Protein AF-X1EJQ0-F1 (afdb_monomer_lite)

Secondary structure (DSSP, 8-state):
-GGG-HHHHHHHHS-GGGHHHHHHHHHTT-HHHHHH-HHHHHHH--S-HHHHHHHHHHHTTSB-TT-----S-GGG--GGG-PPPBPP-

Sequence (89 aa):
MVKNKPNLFINLFCPKNKKDDVLRMYQKGEEKRIYEEERVLRETITHSTVFTFKKHLIHLGILSSDNTLHSGKLDDYYPSQDLWKLIKL

Structure (mmCIF, N/CA/C/O backbone):
data_AF-X1EJQ0-F1
#
_entry.id   AF-X1EJQ0-F1
#
loop_
_atom_site.group_PDB
_atom_site.id
_atom_site.type_symbol
_atom_site.label_atom_id
_atom_site.label_alt_id
_atom_site.label_comp_id
_atom_site.label_asym_id
_atom_site.label_entity_id
_atom_site.label_seq_id
_atom_site.pdbx_PDB_ins_code
_atom_site.Cartn_x
_atom_site.Cartn_y
_atom_site.Cartn_z
_atom_site.occupancy
_atom_site.B_iso_or_equiv
_atom_site.auth_seq_id
_atom_site.auth_comp_id
_atom_site.auth_asym_id
_atom_site.auth_atom_id
_atom_site.pdbx_PDB_model_num
ATOM 1 N N . MET A 1 1 ? 4.012 -5.634 14.748 1.00 47.00 1 MET A N 1
ATOM 2 C CA . MET A 1 1 ? 4.904 -4.450 14.779 1.00 47.00 1 MET A CA 1
ATOM 3 C C . MET A 1 1 ? 4.247 -3.169 14.240 1.00 47.00 1 MET A C 1
ATOM 5 O O . MET A 1 1 ? 4.438 -2.127 14.848 1.00 47.00 1 MET A O 1
ATOM 9 N N . VAL A 1 2 ? 3.433 -3.218 13.170 1.00 55.97 2 VAL A N 1
ATOM 10 C CA . VAL A 1 2 ? 2.725 -2.032 12.620 1.00 55.97 2 VAL A CA 1
ATOM 11 C C . VAL A 1 2 ? 1.508 -1.582 13.456 1.00 55.97 2 VAL A C 1
ATOM 13 O O . VAL A 1 2 ? 1.222 -0.390 13.501 1.00 55.97 2 VAL A O 1
ATOM 16 N N . LYS A 1 3 ? 0.854 -2.496 14.199 1.00 56.81 3 LYS A N 1
ATOM 17 C CA . LYS A 1 3 ? -0.319 -2.196 15.054 1.00 56.81 3 LYS A CA 1
ATOM 18 C C . LYS A 1 3 ? -0.112 -1.028 16.035 1.00 56.81 3 LYS A C 1
ATOM 20 O O . LYS A 1 3 ? -1.056 -0.297 16.294 1.00 56.81 3 LYS A O 1
ATOM 25 N N . ASN A 1 4 ? 1.118 -0.796 16.502 1.00 66.38 4 ASN A N 1
ATOM 26 C CA . ASN A 1 4 ? 1.421 0.242 17.500 1.00 66.38 4 ASN A CA 1
ATOM 27 C C . ASN A 1 4 ? 1.867 1.579 16.876 1.00 66.38 4 ASN A C 1
ATOM 29 O O . ASN A 1 4 ? 2.307 2.476 17.590 1.00 66.38 4 ASN A O 1
ATOM 33 N N . LYS A 1 5 ? 1.821 1.711 15.542 1.00 81.75 5 LYS A N 1
ATOM 34 C CA . LYS A 1 5 ? 2.227 2.925 14.814 1.00 81.75 5 LYS A CA 1
ATOM 35 C C . LYS A 1 5 ? 1.183 3.275 13.741 1.00 81.75 5 LYS A C 1
ATOM 37 O O . LYS A 1 5 ? 1.458 3.099 12.552 1.00 81.75 5 LYS A O 1
ATOM 42 N N . PRO A 1 6 ? 0.002 3.793 14.130 1.00 82.06 6 PRO A N 1
ATOM 43 C CA . PRO A 1 6 ? -1.100 4.098 13.209 1.00 82.06 6 PRO A CA 1
ATOM 44 C C . PRO A 1 6 ? -0.691 5.033 12.069 1.00 82.06 6 PRO A C 1
ATOM 46 O O . PRO A 1 6 ? -0.990 4.761 10.912 1.00 82.06 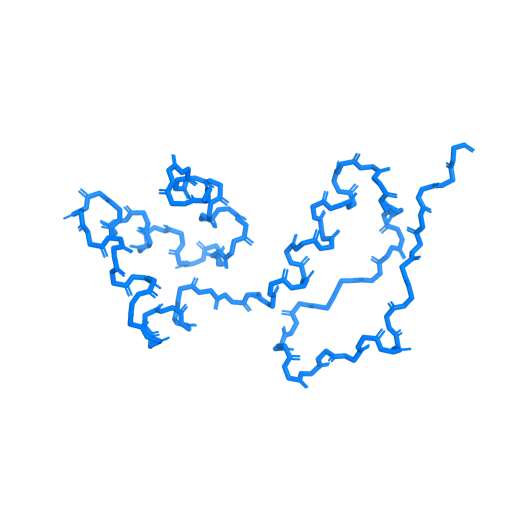6 PRO A O 1
ATOM 49 N N . ASN A 1 7 ? 0.093 6.074 12.359 1.00 85.94 7 ASN A N 1
ATOM 50 C CA . ASN A 1 7 ? 0.572 7.003 11.331 1.00 85.94 7 ASN A CA 1
ATOM 51 C C . ASN A 1 7 ? 1.460 6.323 10.281 1.00 85.94 7 ASN A C 1
ATOM 53 O O . ASN A 1 7 ? 1.420 6.693 9.109 1.00 85.94 7 ASN A O 1
ATOM 57 N N . LEU A 1 8 ? 2.250 5.320 10.681 1.00 82.50 8 LEU A N 1
ATOM 58 C CA . LEU A 1 8 ? 3.056 4.542 9.745 1.00 82.50 8 LEU A CA 1
ATOM 59 C C . LEU A 1 8 ? 2.145 3.703 8.845 1.00 82.50 8 LEU A C 1
ATOM 61 O O . LEU A 1 8 ? 2.293 3.750 7.630 1.00 82.50 8 LEU A O 1
ATOM 65 N N . PHE A 1 9 ? 1.166 3.002 9.423 1.00 83.62 9 PHE A N 1
ATOM 66 C CA . PHE A 1 9 ? 0.190 2.224 8.657 1.00 83.62 9 PHE A CA 1
ATOM 67 C C . PHE A 1 9 ? -0.579 3.093 7.650 1.00 83.62 9 PHE A C 1
ATOM 69 O O . PHE A 1 9 ? -0.586 2.803 6.454 1.00 83.62 9 PHE A O 1
ATOM 76 N N . ILE A 1 10 ? -1.165 4.197 8.120 1.00 86.00 10 ILE A N 1
ATOM 77 C CA . ILE A 1 10 ? -1.994 5.102 7.316 1.00 86.00 10 ILE A CA 1
ATOM 78 C C . ILE A 1 10 ? -1.193 5.705 6.159 1.00 86.00 10 ILE A C 1
ATOM 80 O O . ILE A 1 10 ? -1.679 5.787 5.034 1.00 86.00 10 ILE A O 1
ATOM 84 N N . ASN A 1 11 ? 0.052 6.116 6.401 1.00 81.44 11 ASN A N 1
ATOM 85 C CA . ASN A 1 11 ? 0.873 6.716 5.351 1.00 81.44 11 ASN A CA 1
ATOM 86 C C . ASN A 1 11 ? 1.401 5.709 4.329 1.00 81.44 11 ASN A C 1
ATOM 88 O O . ASN A 1 11 ? 1.667 6.102 3.193 1.00 81.44 11 ASN A O 1
ATOM 92 N N . LEU A 1 12 ? 1.566 4.450 4.730 1.00 76.06 12 LEU A N 1
ATOM 93 C CA . LEU A 1 12 ? 2.120 3.403 3.881 1.00 76.06 12 LEU A CA 1
ATOM 94 C C . LEU A 1 12 ? 1.054 2.696 3.044 1.00 76.06 12 LEU A C 1
ATOM 96 O O . LEU A 1 12 ? 1.275 2.451 1.858 1.00 76.06 12 LEU A O 1
ATOM 100 N N . PHE A 1 13 ? -0.080 2.355 3.648 1.00 77.56 13 PHE A N 1
ATOM 101 C CA . PHE A 1 13 ? -1.038 1.432 3.042 1.00 77.56 13 PHE A CA 1
ATOM 102 C C . PHE A 1 13 ? -2.336 2.104 2.594 1.00 77.56 13 PHE A C 1
ATOM 104 O O . PHE A 1 13 ? -2.983 1.607 1.673 1.00 77.56 13 PHE A O 1
ATOM 111 N N . CYS A 1 14 ? -2.708 3.237 3.199 1.00 82.94 14 CYS A N 1
ATOM 112 C CA . CYS A 1 14 ? -3.981 3.891 2.908 1.00 82.94 14 CYS A CA 1
ATOM 113 C C . CYS A 1 14 ? -3.822 4.953 1.803 1.00 82.94 14 CYS A C 1
ATOM 115 O O . CYS A 1 14 ? -2.906 5.786 1.871 1.00 82.94 14 CYS A O 1
ATOM 117 N N . PRO A 1 15 ? -4.723 4.996 0.805 1.00 78.62 15 PRO A N 1
ATOM 118 C CA . PRO A 1 15 ? -4.755 6.091 -0.159 1.00 78.62 15 PRO A CA 1
ATOM 119 C C . PRO A 1 15 ? -5.097 7.410 0.538 1.00 78.62 15 PRO A C 1
ATOM 121 O O . PRO A 1 15 ? -5.728 7.432 1.598 1.00 78.62 15 PRO A O 1
ATOM 124 N N . LYS A 1 16 ? -4.754 8.538 -0.100 1.00 82.56 16 LYS A N 1
ATOM 125 C CA . LYS A 1 16 ? -5.030 9.884 0.439 1.00 82.56 16 LYS A CA 1
ATOM 126 C C . LYS A 1 16 ? -6.495 10.072 0.859 1.00 82.56 16 LYS A C 1
ATOM 128 O O . LYS A 1 16 ? -6.730 10.631 1.920 1.00 82.56 16 LYS A O 1
ATOM 133 N N . ASN A 1 17 ? -7.450 9.569 0.076 1.00 82.44 17 ASN A N 1
ATOM 134 C CA . ASN A 1 17 ? -8.886 9.712 0.339 1.00 82.44 17 ASN A CA 1
ATOM 135 C C . ASN A 1 17 ? -9.437 8.783 1.439 1.00 82.44 17 ASN A C 1
ATOM 137 O O . ASN A 1 17 ? -10.606 8.914 1.777 1.00 82.44 17 ASN A O 1
ATOM 141 N N . LYS A 1 18 ? -8.638 7.854 1.983 1.00 86.94 18 LYS A N 1
ATOM 142 C CA . LYS A 1 18 ? -9.043 6.966 3.091 1.00 86.94 18 LYS A CA 1
ATOM 143 C C . LYS A 1 18 ? -8.311 7.243 4.397 1.00 86.94 18 LYS A C 1
ATOM 145 O O . LYS A 1 18 ? -8.684 6.686 5.423 1.00 86.94 18 LYS A O 1
ATOM 150 N N . LYS A 1 19 ? -7.291 8.109 4.394 1.00 90.38 19 LYS A N 1
ATOM 151 C CA . LYS A 1 19 ? -6.489 8.386 5.596 1.00 90.38 19 LYS A CA 1
ATOM 152 C C . LYS A 1 19 ? -7.342 8.836 6.780 1.00 90.38 19 LYS A C 1
ATOM 154 O O . LYS A 1 19 ? -7.153 8.320 7.876 1.00 90.38 19 LYS A O 1
ATOM 159 N N . ASP A 1 20 ? -8.297 9.732 6.544 1.00 91.44 20 ASP A N 1
ATOM 160 C CA . ASP A 1 20 ? -9.152 10.272 7.605 1.00 91.44 20 ASP A CA 1
ATOM 161 C C . ASP A 1 20 ? -10.153 9.239 8.137 1.00 91.44 20 ASP A C 1
ATOM 163 O O . ASP A 1 20 ? -10.408 9.196 9.338 1.00 91.44 20 ASP A O 1
ATOM 167 N N . ASP A 1 21 ? -10.690 8.374 7.270 1.00 90.81 21 ASP A N 1
ATOM 168 C CA . ASP A 1 21 ? -11.579 7.274 7.676 1.00 90.81 21 ASP A CA 1
ATOM 169 C C . ASP A 1 21 ? -10.854 6.306 8.611 1.00 90.81 21 ASP A C 1
ATOM 171 O O . ASP A 1 21 ? -11.343 5.966 9.689 1.00 90.81 21 ASP A O 1
ATOM 175 N N . VAL A 1 22 ? -9.645 5.916 8.221 1.00 91.00 22 VAL A N 1
ATOM 176 C CA . VAL A 1 22 ? -8.818 4.970 8.971 1.00 91.00 22 VAL A CA 1
ATOM 177 C C . VAL A 1 22 ? -8.353 5.595 10.280 1.00 91.00 22 VAL A C 1
ATOM 179 O O . VAL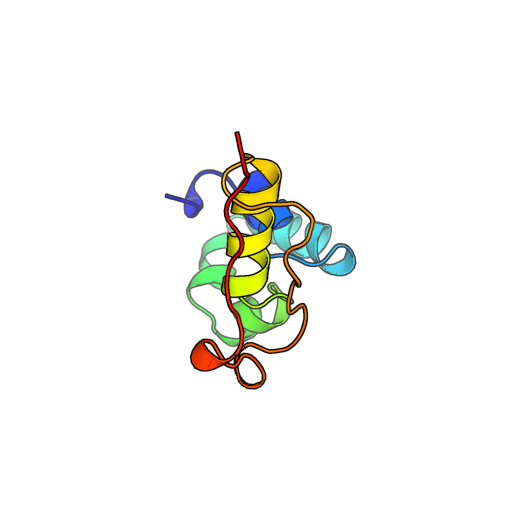 A 1 22 ? -8.411 4.949 11.324 1.00 91.00 22 VAL A O 1
ATOM 182 N N . LEU A 1 23 ? -7.958 6.872 10.259 1.00 91.81 23 LEU A N 1
ATOM 183 C CA . LEU A 1 23 ? -7.608 7.609 11.471 1.00 91.81 23 LEU A CA 1
ATOM 184 C C . LEU A 1 23 ? -8.784 7.660 12.457 1.00 91.81 23 LEU A C 1
ATOM 186 O O . LEU A 1 23 ? -8.578 7.445 13.651 1.00 91.81 23 LEU A O 1
ATOM 190 N N . ARG A 1 24 ? -10.014 7.868 11.970 1.00 92.69 24 ARG A N 1
ATOM 191 C CA . ARG A 1 24 ? -11.223 7.812 12.807 1.00 92.69 24 ARG A CA 1
ATOM 192 C C . ARG A 1 24 ? -11.437 6.435 13.431 1.00 92.69 24 ARG A C 1
ATOM 194 O O . ARG A 1 24 ? -11.813 6.374 14.597 1.00 92.69 24 ARG A O 1
ATOM 201 N N . MET A 1 25 ? -11.183 5.344 12.705 1.00 92.44 25 MET A N 1
ATOM 202 C CA . MET A 1 25 ? -11.282 3.991 13.273 1.00 92.44 25 MET A CA 1
ATOM 203 C C . MET A 1 25 ? -10.294 3.796 14.428 1.00 92.44 25 MET A C 1
ATOM 205 O O . MET A 1 25 ? -10.689 3.321 15.489 1.00 92.44 25 MET A O 1
ATOM 209 N N . TYR A 1 26 ? -9.047 4.253 14.272 1.00 91.19 26 TYR A N 1
ATOM 210 C CA . TYR A 1 26 ? -8.061 4.242 15.358 1.00 91.19 26 TYR A CA 1
ATOM 211 C C . TYR A 1 26 ? -8.480 5.103 16.556 1.00 91.19 26 TYR A C 1
ATOM 213 O O . TYR A 1 26 ? -8.319 4.686 17.698 1.00 91.19 26 TYR A O 1
ATOM 221 N N . GLN A 1 27 ? -9.036 6.294 16.318 1.00 90.38 27 GLN A N 1
ATOM 222 C CA . GLN A 1 27 ? -9.507 7.179 17.392 1.00 90.38 27 GLN A CA 1
ATOM 223 C C . GLN A 1 27 ? -10.685 6.588 18.180 1.00 90.38 27 GLN A C 1
ATOM 225 O O . GLN A 1 27 ? -10.841 6.896 19.359 1.00 90.38 27 GLN A O 1
ATOM 230 N N . LYS A 1 28 ? -11.505 5.744 17.545 1.00 93.94 28 LYS A N 1
ATOM 231 C CA . LYS A 1 28 ? -12.659 5.080 18.168 1.00 93.94 28 LYS A CA 1
ATOM 232 C C . LYS A 1 28 ? -12.331 3.736 18.829 1.00 93.94 28 LYS A C 1
ATOM 234 O O . LYS A 1 28 ? -13.230 3.128 19.402 1.00 93.94 28 LYS A O 1
ATOM 239 N N . GLY A 1 29 ? -11.088 3.257 18.753 1.00 91.62 29 GLY A N 1
ATOM 240 C CA . GLY A 1 29 ? -10.733 1.910 19.220 1.00 91.62 29 GLY A CA 1
ATOM 241 C C . GLY A 1 29 ? -11.272 0.787 18.319 1.00 91.62 29 GLY A C 1
ATOM 242 O O . GLY A 1 29 ? -11.408 -0.358 18.750 1.00 91.62 29 GLY A O 1
ATOM 243 N N . GLU A 1 30 ? -11.635 1.114 17.075 1.00 92.56 30 GLU A N 1
ATOM 244 C CA . GLU A 1 30 ? -12.175 0.182 16.080 1.00 92.56 30 GLU A CA 1
ATOM 245 C C . GLU A 1 30 ? -11.078 -0.421 15.183 1.00 92.56 30 GLU A C 1
ATOM 247 O O . GLU A 1 30 ? -11.375 -1.129 14.219 1.00 92.56 30 GLU A O 1
ATOM 252 N N . GLU A 1 31 ? -9.795 -0.180 15.463 1.00 89.50 31 GLU A N 1
ATOM 253 C CA . GLU A 1 31 ? -8.692 -0.584 14.589 1.00 89.50 31 GLU A CA 1
ATOM 254 C C . GLU A 1 31 ? -8.583 -2.098 14.396 1.00 89.50 31 GLU A C 1
ATOM 256 O O . GLU A 1 31 ? -8.066 -2.539 13.372 1.00 89.50 31 GLU A O 1
ATOM 261 N N . LYS A 1 32 ? -9.100 -2.908 15.331 1.00 89.88 32 LYS A N 1
ATOM 262 C CA . LYS A 1 32 ? -9.174 -4.369 15.165 1.00 89.88 32 LYS A CA 1
ATOM 263 C C . LYS A 1 32 ? -9.924 -4.764 13.895 1.00 89.88 32 LYS A C 1
ATOM 265 O O . LYS A 1 32 ? -9.470 -5.659 13.188 1.00 89.88 32 LYS A O 1
ATOM 270 N N . ARG A 1 33 ? -10.983 -4.027 13.550 1.00 91.19 33 ARG A N 1
ATOM 271 C CA . ARG A 1 33 ? -11.813 -4.272 12.364 1.00 91.19 33 ARG A CA 1
ATOM 272 C C . ARG A 1 33 ? -11.009 -4.178 11.071 1.00 91.19 33 ARG A C 1
ATOM 274 O O . ARG A 1 33 ? -11.218 -4.977 10.171 1.00 91.19 33 ARG A O 1
ATOM 281 N N . ILE A 1 34 ? -10.024 -3.276 11.006 1.00 88.31 34 ILE A N 1
ATOM 282 C CA . ILE A 1 34 ? -9.118 -3.141 9.850 1.00 88.31 34 ILE A CA 1
ATOM 283 C C . ILE A 1 34 ? -8.342 -4.440 9.601 1.00 88.31 34 ILE A C 1
ATOM 285 O O . ILE A 1 34 ? -8.055 -4.774 8.456 1.00 88.31 34 ILE A O 1
ATOM 289 N N . TYR A 1 35 ? -7.981 -5.162 10.663 1.00 83.31 35 TYR A N 1
ATOM 290 C CA . TYR A 1 35 ? -7.146 -6.361 10.581 1.00 83.31 35 TYR A CA 1
ATOM 291 C C . TYR A 1 35 ? -7.943 -7.668 10.553 1.00 83.31 35 TYR A C 1
ATOM 293 O O . TYR A 1 35 ? -7.413 -8.676 10.093 1.00 83.31 35 TYR A O 1
ATOM 301 N N . GLU A 1 36 ? -9.164 -7.667 11.084 1.00 88.62 36 GLU A N 1
ATOM 302 C CA . GLU A 1 36 ? -9.986 -8.868 11.285 1.00 88.62 36 GLU A CA 1
ATOM 303 C C . GLU A 1 36 ? -11.119 -8.984 10.251 1.00 88.62 36 GLU A C 1
ATOM 305 O O . GLU A 1 36 ? -11.542 -10.094 9.935 1.00 88.62 36 GLU A O 1
ATOM 310 N N . GLU A 1 37 ? -11.580 -7.871 9.669 1.00 90.75 37 GLU A N 1
ATOM 311 C CA . GLU A 1 37 ? -12.629 -7.863 8.645 1.00 90.75 37 GLU A CA 1
ATOM 312 C C . GLU A 1 37 ? -12.013 -7.659 7.250 1.00 90.75 37 GLU A C 1
ATOM 314 O O . GLU A 1 37 ? -11.586 -6.559 6.894 1.00 90.75 37 GLU A O 1
ATOM 319 N N . GLU A 1 38 ? -12.012 -8.705 6.414 1.00 83.56 38 GLU A N 1
ATOM 320 C CA . GLU A 1 38 ? -11.410 -8.664 5.067 1.00 83.56 38 GLU A CA 1
ATOM 321 C C . GLU A 1 38 ? -11.964 -7.517 4.206 1.00 83.56 38 GLU A C 1
ATOM 323 O O . GLU A 1 38 ? -11.225 -6.847 3.483 1.00 83.56 38 GLU A O 1
ATOM 328 N N . ARG A 1 39 ? -13.271 -7.257 4.303 1.00 86.19 39 ARG A N 1
ATOM 329 C CA . ARG A 1 39 ? -13.917 -6.162 3.577 1.00 86.19 39 ARG A CA 1
ATOM 330 C C . ARG A 1 39 ? -13.349 -4.802 3.986 1.00 86.19 39 ARG A C 1
ATOM 332 O O . ARG A 1 39 ? -12.983 -4.016 3.117 1.00 86.19 39 ARG A O 1
ATOM 339 N N . VAL A 1 40 ? -13.247 -4.545 5.291 1.00 84.94 40 VAL A N 1
ATOM 340 C CA . VAL A 1 40 ? -12.703 -3.286 5.824 1.00 84.94 40 VAL A CA 1
ATOM 341 C C . VAL A 1 40 ? -11.246 -3.135 5.416 1.00 84.94 40 VAL A C 1
ATOM 343 O O . VAL A 1 40 ? -10.845 -2.052 4.990 1.00 84.94 40 VAL A O 1
ATOM 346 N N . LEU A 1 41 ? -10.469 -4.220 5.472 1.00 85.19 41 LEU A N 1
ATOM 347 C CA . LEU A 1 41 ? -9.095 -4.234 4.989 1.00 85.19 41 LEU A CA 1
ATOM 348 C C . LEU A 1 41 ? -9.040 -3.785 3.523 1.00 85.19 41 LEU A C 1
ATOM 350 O O . LEU A 1 41 ? -8.397 -2.782 3.223 1.00 85.19 41 LEU A O 1
ATOM 354 N N . ARG A 1 42 ? -9.775 -4.449 2.622 1.00 80.81 42 ARG A N 1
ATOM 355 C CA . ARG A 1 42 ? -9.794 -4.131 1.181 1.00 80.81 42 ARG A CA 1
ATOM 356 C C . ARG A 1 42 ? -10.251 -2.706 0.869 1.00 80.81 42 ARG A C 1
ATOM 358 O O . ARG A 1 42 ? -9.762 -2.113 -0.085 1.00 80.81 42 ARG A O 1
ATOM 365 N N . GLU A 1 43 ? -11.174 -2.152 1.648 1.00 82.06 43 GLU A N 1
ATOM 366 C CA . GLU A 1 43 ? -11.641 -0.767 1.483 1.00 82.06 43 GLU A CA 1
ATOM 367 C C . GLU A 1 43 ? -10.639 0.272 2.029 1.00 82.06 43 GLU A C 1
ATOM 369 O O . GLU A 1 43 ? -10.650 1.433 1.606 1.00 82.06 43 GLU A O 1
ATOM 374 N N . THR A 1 44 ? -9.777 -0.148 2.959 1.00 81.19 44 THR A N 1
ATOM 375 C CA . THR A 1 44 ? -8.779 0.682 3.647 1.00 81.19 44 THR A CA 1
ATOM 376 C C . THR A 1 44 ? -7.469 0.787 2.867 1.00 81.19 44 THR A C 1
ATOM 378 O O . THR A 1 44 ? -6.858 1.858 2.826 1.00 81.19 44 THR A O 1
ATOM 381 N N . ILE A 1 45 ? -7.028 -0.307 2.243 1.00 78.56 45 ILE A N 1
ATOM 382 C CA . ILE A 1 45 ? -5.762 -0.365 1.507 1.00 78.56 45 ILE A CA 1
ATOM 383 C C . ILE A 1 45 ? -5.993 -0.314 -0.005 1.00 78.56 45 ILE A C 1
ATOM 385 O O . ILE A 1 45 ? -6.797 -1.059 -0.551 1.00 78.56 45 ILE A O 1
ATOM 389 N N . THR A 1 46 ? -5.270 0.555 -0.710 1.00 65.69 46 THR 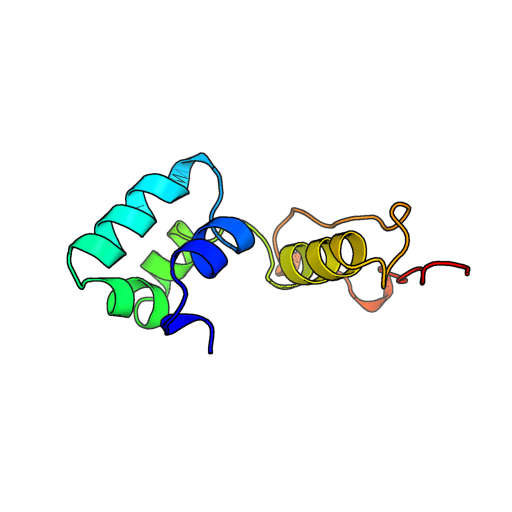A N 1
ATOM 390 C CA . THR A 1 46 ? -5.354 0.646 -2.186 1.00 65.69 46 THR A CA 1
ATOM 391 C C . THR A 1 46 ? -4.160 0.065 -2.904 1.00 65.69 46 THR A C 1
ATOM 393 O O . THR A 1 46 ? -4.248 -0.236 -4.090 1.00 65.69 46 THR A O 1
ATOM 396 N N . HIS A 1 47 ? -3.025 -0.024 -2.221 1.00 64.00 47 HIS A N 1
ATOM 397 C CA . HIS A 1 47 ? -1.779 -0.440 -2.834 1.00 64.00 47 HIS A CA 1
ATOM 398 C C . HIS A 1 47 ? -1.493 -1.892 -2.506 1.00 64.00 47 HIS A C 1
ATOM 400 O O . HIS A 1 47 ? -1.709 -2.341 -1.379 1.00 64.00 47 HIS A O 1
ATOM 406 N N . SER A 1 48 ? -0.951 -2.612 -3.488 1.00 68.94 48 SER A N 1
ATOM 407 C CA . SER A 1 48 ? -0.324 -3.890 -3.197 1.00 68.94 48 SER A CA 1
ATOM 408 C C . SER A 1 48 ? 0.749 -3.668 -2.124 1.00 68.94 48 SER A C 1
ATOM 410 O O . SER A 1 48 ? 1.499 -2.687 -2.163 1.00 68.94 48 SER A O 1
ATOM 412 N N . THR A 1 49 ? 0.841 -4.574 -1.150 1.00 74.94 49 THR A N 1
ATOM 413 C CA . THR A 1 49 ? 1.898 -4.540 -0.125 1.00 74.94 49 THR A CA 1
ATOM 414 C C . THR A 1 49 ? 3.284 -4.381 -0.761 1.00 74.94 49 THR A C 1
ATOM 416 O O . THR A 1 49 ? 4.152 -3.706 -0.210 1.00 74.94 49 THR A O 1
ATOM 419 N N . VAL A 1 50 ? 3.463 -4.940 -1.962 1.00 81.25 50 VAL A N 1
ATOM 420 C CA . VAL A 1 50 ? 4.686 -4.857 -2.760 1.00 81.25 50 VAL A CA 1
ATOM 421 C C . VAL A 1 50 ? 5.004 -3.428 -3.206 1.00 81.25 50 VAL A C 1
ATOM 423 O O . VAL A 1 50 ? 6.143 -2.997 -3.038 1.00 81.25 50 VAL A O 1
ATOM 426 N N . PHE A 1 51 ? 4.027 -2.668 -3.714 1.00 84.38 51 PHE A N 1
ATOM 427 C CA . PHE A 1 51 ? 4.219 -1.262 -4.094 1.00 84.38 51 PHE A CA 1
ATOM 428 C C . PHE A 1 51 ? 4.778 -0.449 -2.931 1.00 84.38 51 PHE A C 1
ATOM 430 O O . PHE A 1 51 ? 5.801 0.231 -3.051 1.00 84.38 51 PHE A O 1
ATOM 437 N N . THR A 1 52 ? 4.097 -0.542 -1.790 1.00 82.94 52 THR A N 1
ATOM 438 C CA . THR A 1 52 ? 4.436 0.202 -0.581 1.00 82.94 52 THR A CA 1
ATOM 439 C C . THR A 1 52 ? 5.813 -0.196 -0.065 1.00 82.94 52 THR A C 1
ATOM 441 O O . THR A 1 52 ? 6.618 0.674 0.270 1.00 82.94 52 THR A O 1
ATOM 444 N N . PHE A 1 53 ? 6.107 -1.497 -0.046 1.00 85.56 53 PHE A N 1
ATOM 445 C CA . PHE A 1 53 ? 7.398 -2.015 0.383 1.00 85.56 53 PHE A CA 1
ATOM 446 C C . PHE A 1 53 ? 8.537 -1.522 -0.520 1.00 85.56 53 PHE A C 1
ATOM 448 O O . PHE A 1 53 ? 9.493 -0.918 -0.031 1.00 85.56 53 PHE A O 1
ATOM 455 N N . LYS A 1 54 ? 8.399 -1.675 -1.842 1.00 89.06 54 LYS A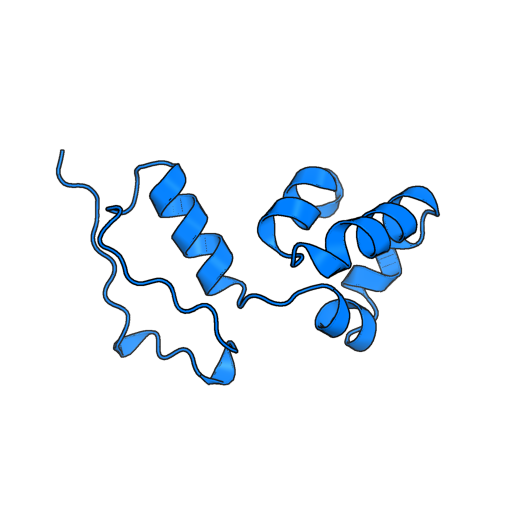 N 1
ATOM 456 C CA . LYS A 1 54 ? 9.412 -1.255 -2.819 1.00 89.06 54 LYS A CA 1
ATOM 457 C C . LYS A 1 54 ? 9.660 0.254 -2.774 1.00 89.06 54 LYS A C 1
ATOM 459 O O . LYS A 1 54 ? 10.810 0.688 -2.743 1.00 89.06 54 LYS A O 1
ATOM 464 N N . LYS A 1 55 ? 8.600 1.064 -2.670 1.00 88.31 55 LYS A N 1
ATOM 465 C CA . LYS A 1 55 ? 8.708 2.525 -2.517 1.00 88.31 55 LYS A CA 1
ATOM 466 C C . LYS A 1 55 ? 9.496 2.921 -1.265 1.00 88.31 55 LYS A C 1
ATOM 468 O O . LYS A 1 55 ? 10.244 3.896 -1.300 1.00 88.31 55 LYS A O 1
ATOM 473 N N . HIS A 1 56 ? 9.349 2.178 -0.169 1.00 87.00 56 HIS A N 1
ATOM 474 C CA . HIS A 1 56 ? 10.094 2.450 1.057 1.00 87.00 56 HIS A CA 1
ATOM 475 C C . HIS A 1 56 ? 11.585 2.130 0.907 1.00 87.00 56 HIS A C 1
ATOM 477 O O . HIS A 1 56 ? 12.416 2.918 1.344 1.00 87.00 56 HIS A O 1
ATOM 483 N N . LEU A 1 57 ? 11.933 1.029 0.236 1.00 91.56 57 LEU A N 1
ATOM 484 C CA . LEU A 1 57 ? 13.333 0.703 -0.048 1.00 91.56 57 LEU A CA 1
ATOM 485 C C . LEU A 1 57 ? 14.008 1.758 -0.938 1.00 91.56 57 LEU A C 1
ATOM 487 O O . LEU A 1 57 ? 15.181 2.056 -0.731 1.00 91.56 57 LEU A O 1
ATOM 491 N N . ILE A 1 58 ? 13.270 2.359 -1.879 1.00 91.75 58 ILE A N 1
ATOM 492 C CA . ILE A 1 58 ? 13.752 3.514 -2.655 1.00 91.75 58 ILE A CA 1
ATOM 493 C C . ILE A 1 58 ? 13.982 4.718 -1.734 1.00 91.75 58 ILE A C 1
ATOM 495 O O . ILE A 1 58 ? 15.036 5.341 -1.778 1.00 91.75 58 ILE A O 1
ATOM 499 N N . HIS A 1 59 ? 13.016 5.036 -0.867 1.00 88.44 59 HIS A N 1
ATOM 500 C CA . HIS A 1 59 ? 13.132 6.164 0.061 1.00 88.44 59 HIS A CA 1
ATOM 501 C C . HIS A 1 59 ? 14.300 6.017 1.051 1.00 88.44 59 HIS A C 1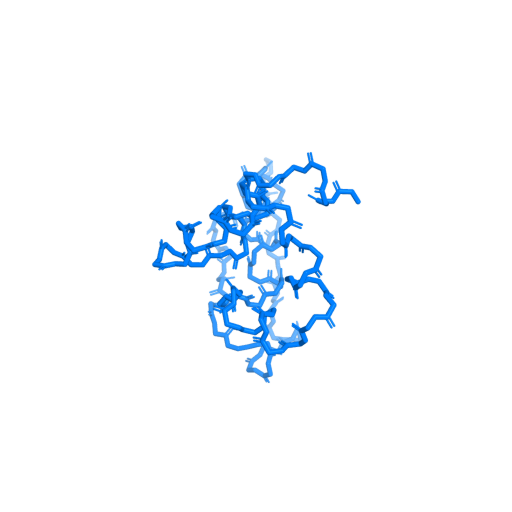
ATOM 503 O O . HIS A 1 59 ? 14.938 7.009 1.386 1.00 88.44 59 HIS A O 1
ATOM 509 N N . LEU A 1 60 ? 14.598 4.790 1.490 1.00 89.81 60 LEU A N 1
ATOM 510 C CA . LEU A 1 60 ? 15.747 4.470 2.345 1.00 89.81 60 LEU A CA 1
ATOM 511 C C . LEU A 1 60 ? 17.090 4.447 1.594 1.00 89.81 60 LEU A C 1
ATOM 513 O O . LEU A 1 60 ? 18.122 4.233 2.222 1.00 89.81 60 LEU A O 1
ATOM 517 N N . GLY A 1 61 ? 17.092 4.623 0.269 1.00 90.00 61 GLY A N 1
ATOM 518 C CA . GLY A 1 61 ? 18.303 4.571 -0.551 1.00 90.00 61 GLY A CA 1
ATOM 519 C C . GLY A 1 61 ? 18.857 3.161 -0.772 1.00 90.00 61 GLY A C 1
ATOM 520 O O . GLY A 1 61 ? 19.993 3.015 -1.204 1.00 90.00 61 GLY A O 1
ATOM 521 N N . ILE A 1 62 ? 18.080 2.111 -0.489 1.00 93.12 62 ILE A N 1
ATOM 522 C CA . ILE A 1 62 ? 18.472 0.718 -0.762 1.00 93.12 62 ILE A CA 1
ATOM 523 C C . ILE A 1 62 ? 18.295 0.413 -2.256 1.00 93.12 62 ILE A C 1
ATOM 525 O O . ILE A 1 62 ? 19.163 -0.179 -2.900 1.00 93.12 62 ILE A O 1
ATOM 529 N N . LEU A 1 63 ? 17.157 0.829 -2.815 1.00 94.75 63 LEU A N 1
ATOM 530 C CA . LEU A 1 63 ? 16.857 0.720 -4.241 1.00 94.75 63 LEU A CA 1
ATOM 531 C C . LEU A 1 63 ? 17.077 2.062 -4.943 1.00 94.75 63 LEU A C 1
ATOM 533 O O . LEU A 1 63 ? 16.824 3.119 -4.369 1.00 94.75 63 LEU A O 1
ATOM 537 N N . SER A 1 64 ? 17.486 2.015 -6.211 1.00 93.94 64 SER A N 1
ATOM 538 C CA . SER A 1 64 ? 17.558 3.205 -7.066 1.00 93.94 64 SER A CA 1
ATOM 539 C C . SER A 1 64 ? 16.166 3.814 -7.294 1.00 93.94 64 SER A C 1
ATOM 541 O O . SER A 1 64 ? 15.175 3.084 -7.413 1.00 93.94 64 SER A O 1
ATOM 543 N N . SER A 1 65 ? 16.091 5.141 -7.434 1.00 91.94 65 SER A N 1
ATOM 544 C CA . SER A 1 65 ? 14.875 5.859 -7.847 1.00 91.94 65 SER A CA 1
ATOM 545 C C . SER A 1 65 ? 14.361 5.458 -9.235 1.00 91.94 65 SER A C 1
ATOM 547 O O . SER A 1 65 ? 13.191 5.684 -9.524 1.00 91.94 65 SER A O 1
ATOM 549 N N . ASP A 1 66 ? 15.191 4.810 -10.059 1.00 92.06 66 ASP A N 1
ATOM 550 C CA . ASP A 1 66 ? 14.850 4.362 -11.422 1.00 92.06 66 ASP A CA 1
ATOM 551 C C . ASP A 1 66 ? 14.100 3.020 -11.458 1.00 92.06 66 ASP A C 1
ATOM 553 O O . ASP A 1 66 ? 13.949 2.394 -12.518 1.00 92.06 66 ASP A O 1
ATOM 557 N N . ASN A 1 67 ? 13.695 2.516 -10.292 1.00 92.94 67 ASN A N 1
ATOM 558 C CA . ASN A 1 67 ? 12.812 1.367 -10.194 1.00 92.94 67 ASN A CA 1
ATOM 559 C C . ASN A 1 67 ? 11.385 1.763 -10.573 1.00 92.94 67 ASN A C 1
ATOM 561 O O . ASN A 1 67 ? 10.823 2.719 -10.043 1.00 92.94 67 ASN A O 1
ATOM 565 N N . THR A 1 68 ? 10.757 0.960 -11.425 1.00 89.62 68 THR A N 1
ATOM 566 C CA . THR A 1 68 ? 9.317 1.048 -11.667 1.00 89.62 68 THR A CA 1
ATOM 567 C C . THR A 1 68 ? 8.551 0.624 -10.412 1.00 89.62 68 THR A C 1
ATOM 569 O O . THR A 1 68 ? 8.966 -0.274 -9.673 1.00 89.62 68 THR A O 1
ATOM 572 N N . LEU A 1 69 ? 7.424 1.285 -10.151 1.00 87.31 69 LEU A N 1
ATOM 573 C CA . LEU A 1 69 ? 6.523 0.952 -9.052 1.00 87.31 69 LEU A CA 1
ATOM 574 C C . LEU A 1 69 ? 5.176 0.509 -9.629 1.00 87.31 69 LEU A C 1
ATOM 576 O O . LEU A 1 69 ? 4.525 1.276 -10.334 1.00 87.31 69 LEU A O 1
ATOM 580 N N . HIS A 1 70 ? 4.739 -0.707 -9.302 1.00 84.56 70 HIS A N 1
ATOM 581 C CA . HIS A 1 70 ? 3.425 -1.218 -9.703 1.00 84.56 70 HIS A CA 1
ATOM 582 C C . HIS A 1 70 ? 2.344 -0.749 -8.731 1.00 84.56 70 HIS A C 1
ATOM 584 O O . HIS A 1 70 ? 2.183 -1.332 -7.664 1.00 84.56 70 HIS A O 1
ATOM 590 N N . SER A 1 71 ? 1.612 0.312 -9.065 1.00 74.44 71 SER A N 1
ATOM 591 C CA . SER A 1 71 ? 0.555 0.871 -8.205 1.00 74.44 71 SER A CA 1
ATOM 592 C C . SER A 1 71 ? -0.801 0.160 -8.321 1.00 74.44 71 SER A C 1
ATOM 594 O O . SER A 1 71 ? -1.732 0.548 -7.613 1.00 74.44 71 SER A O 1
ATOM 596 N N . GLY A 1 72 ? -0.911 -0.847 -9.198 1.00 72.94 72 GLY A N 1
ATOM 597 C CA . GLY A 1 72 ? -2.130 -1.614 -9.467 1.00 72.94 72 GLY A CA 1
ATOM 598 C C . GLY A 1 72 ? -2.431 -2.712 -8.441 1.00 72.94 72 GLY A C 1
ATOM 599 O O . GLY A 1 72 ? -1.816 -2.789 -7.370 1.00 72.94 72 GLY A O 1
ATOM 600 N N . LYS A 1 73 ? -3.397 -3.581 -8.772 1.00 72.94 73 LYS A N 1
ATOM 601 C CA . LYS A 1 73 ? -3.769 -4.719 -7.917 1.00 72.94 73 LYS A CA 1
ATOM 602 C C . LYS A 1 73 ? -2.605 -5.699 -7.806 1.00 72.94 73 LYS A C 1
ATOM 604 O O . LYS A 1 73 ? -1.798 -5.822 -8.725 1.00 72.94 73 LYS A O 1
ATOM 609 N N . LEU A 1 74 ? -2.536 -6.414 -6.683 1.00 71.88 74 LEU A N 1
ATOM 610 C CA . LEU A 1 74 ? -1.523 -7.453 -6.489 1.00 71.88 74 LEU A CA 1
ATOM 611 C C . LEU A 1 74 ? -1.670 -8.591 -7.512 1.00 71.88 74 LEU A C 1
ATOM 613 O O . LEU A 1 74 ? -0.661 -9.119 -7.951 1.00 71.88 74 LEU A O 1
ATOM 617 N N . ASP A 1 75 ? -2.895 -8.906 -7.935 1.00 78.50 75 ASP A N 1
ATOM 618 C CA . ASP A 1 75 ? -3.156 -9.943 -8.946 1.00 78.50 75 ASP A CA 1
ATOM 619 C C . ASP A 1 75 ? -2.554 -9.594 -10.320 1.00 78.50 75 ASP A C 1
ATOM 621 O O . ASP A 1 75 ? -2.247 -10.484 -11.106 1.00 78.50 75 ASP A O 1
ATOM 625 N N . ASP A 1 76 ? -2.327 -8.302 -10.583 1.00 81.50 76 ASP A N 1
ATOM 626 C CA . ASP A 1 76 ? -1.689 -7.802 -11.805 1.00 81.50 76 ASP A CA 1
ATOM 627 C C . ASP A 1 76 ? -0.161 -7.645 -11.647 1.00 81.50 76 ASP A C 1
ATOM 629 O O . ASP A 1 76 ? 0.514 -7.147 -12.550 1.00 81.50 76 ASP A O 1
ATOM 633 N N . TYR A 1 77 ? 0.398 -7.993 -10.481 1.00 81.56 77 TYR A N 1
ATOM 634 C CA . TYR A 1 77 ? 1.830 -7.901 -10.207 1.00 81.56 77 TYR A CA 1
ATOM 635 C C . TYR A 1 77 ? 2.535 -9.207 -10.583 1.00 81.56 77 TYR A C 1
ATOM 637 O O . TYR A 1 77 ? 2.233 -10.265 -10.035 1.00 81.56 77 TYR A O 1
ATOM 645 N N . TYR A 1 78 ? 3.535 -9.115 -11.463 1.00 86.00 78 TYR A N 1
ATOM 646 C CA . TYR A 1 78 ? 4.342 -10.252 -11.913 1.00 86.00 78 TYR A CA 1
ATOM 647 C C . TYR A 1 78 ? 5.770 -10.148 -11.356 1.00 86.00 78 TYR A C 1
ATOM 649 O O . TYR A 1 78 ? 6.607 -9.469 -11.956 1.00 86.00 78 TYR A O 1
ATOM 657 N N . PRO A 1 79 ? 6.097 -10.828 -10.236 1.00 84.62 79 PRO A N 1
ATOM 658 C CA . PRO A 1 79 ? 7.414 -10.715 -9.607 1.00 84.62 79 PRO A CA 1
ATOM 659 C C . PRO A 1 79 ? 8.566 -11.107 -10.537 1.00 84.62 79 PRO A C 1
ATOM 661 O O . PRO A 1 79 ? 9.632 -10.507 -10.482 1.00 84.62 79 PRO A O 1
ATOM 664 N N . SER A 1 80 ? 8.350 -12.091 -11.416 1.00 89.38 80 SER A N 1
ATOM 665 C CA . SER A 1 80 ? 9.352 -12.547 -12.388 1.00 89.38 80 SER A CA 1
ATOM 666 C C . SER A 1 80 ? 9.717 -11.495 -13.439 1.00 89.38 80 SER A C 1
ATOM 668 O O . SER A 1 80 ? 10.753 -11.625 -14.085 1.00 89.38 80 SER A O 1
ATOM 670 N N . GLN A 1 81 ? 8.884 -10.467 -13.617 1.00 89.44 81 GLN A N 1
ATOM 671 C CA . GLN A 1 81 ? 9.105 -9.378 -14.568 1.00 89.44 81 GLN A CA 1
ATOM 672 C C . GLN A 1 81 ? 9.563 -8.081 -13.880 1.00 89.44 81 GLN A C 1
ATOM 674 O O . GLN A 1 81 ? 9.968 -7.142 -14.563 1.00 89.44 81 GLN A O 1
ATOM 679 N N . ASP A 1 82 ? 9.538 -8.021 -12.543 1.00 89.00 82 ASP A N 1
ATOM 680 C CA . ASP A 1 82 ? 9.921 -6.837 -11.773 1.00 89.00 82 ASP A CA 1
ATOM 681 C C . ASP A 1 82 ? 11.353 -6.947 -11.224 1.00 89.00 82 ASP A C 1
ATOM 683 O O . ASP A 1 82 ? 11.582 -7.301 -10.067 1.00 89.00 82 ASP A O 1
ATOM 687 N N . LEU A 1 83 ? 12.342 -6.637 -12.065 1.00 89.75 83 LEU A N 1
ATOM 688 C CA . LEU A 1 83 ? 13.756 -6.666 -11.680 1.00 89.75 83 LEU A CA 1
ATOM 689 C C . LEU A 1 83 ? 14.146 -5.412 -10.887 1.00 89.75 83 LEU A C 1
ATOM 691 O O . LEU A 1 83 ? 14.101 -4.288 -11.394 1.00 89.75 83 LEU A O 1
ATOM 695 N N . TRP A 1 84 ? 14.565 -5.608 -9.635 1.00 92.44 84 TRP A N 1
ATOM 696 C CA . TRP A 1 84 ? 14.889 -4.509 -8.729 1.00 92.44 84 TRP A CA 1
ATOM 697 C C . TRP A 1 84 ? 16.320 -4.012 -8.924 1.00 92.44 84 TRP A C 1
ATOM 699 O O . TRP A 1 84 ? 17.282 -4.776 -8.859 1.00 92.44 84 TRP A O 1
ATOM 709 N N . LYS A 1 85 ? 16.469 -2.701 -9.118 1.00 93.00 85 LYS A N 1
ATOM 710 C CA . LYS A 1 85 ? 17.772 -2.039 -9.257 1.00 93.00 85 LYS A CA 1
ATOM 711 C C . LYS A 1 85 ? 18.250 -1.539 -7.894 1.00 93.00 85 LYS A C 1
ATOM 713 O O . LYS A 1 85 ? 17.582 -0.701 -7.287 1.00 93.00 85 LYS A O 1
ATOM 718 N N . LEU A 1 86 ? 19.401 -2.013 -7.428 1.00 92.69 86 LEU A N 1
ATOM 719 C CA . LEU A 1 86 ? 20.056 -1.476 -6.230 1.00 92.69 86 LEU A CA 1
ATOM 720 C C . LEU A 1 86 ? 20.613 -0.073 -6.506 1.00 92.69 86 LEU A C 1
ATOM 722 O O . LEU A 1 86 ? 20.902 0.263 -7.659 1.00 92.69 86 LEU A O 1
ATOM 726 N N . ILE A 1 87 ? 20.763 0.748 -5.465 1.00 89.56 87 ILE A N 1
ATOM 727 C CA . ILE A 1 87 ? 21.514 2.000 -5.600 1.00 89.56 87 ILE A CA 1
ATOM 728 C C . ILE A 1 87 ? 22.971 1.648 -5.949 1.00 89.56 87 ILE A C 1
ATOM 730 O O . ILE A 1 87 ? 23.559 0.749 -5.344 1.00 89.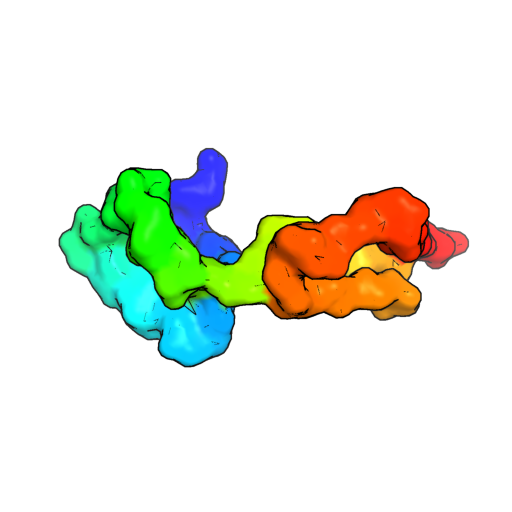56 87 ILE A O 1
ATOM 734 N N . LYS A 1 88 ? 23.547 2.302 -6.961 1.00 74.25 88 LYS A N 1
ATOM 735 C CA . LYS A 1 88 ? 24.999 2.257 -7.160 1.00 74.25 88 LYS A CA 1
ATOM 736 C C . LYS A 1 88 ? 25.603 3.295 -6.220 1.00 74.25 88 LYS A C 1
ATOM 738 O O . LYS A 1 88 ? 25.226 4.461 -6.314 1.00 74.25 88 LYS A O 1
ATOM 743 N N . LEU A 1 89 ? 26.453 2.834 -5.303 1.00 61.53 89 LEU A N 1
ATOM 744 C CA . LEU A 1 89 ? 27.325 3.690 -4.496 1.00 61.53 89 LEU A CA 1
ATOM 745 C C . LEU A 1 89 ? 28.397 4.328 -5.383 1.00 61.53 89 LEU A C 1
ATOM 747 O O . LEU A 1 89 ? 28.865 3.628 -6.313 1.00 61.53 89 LEU A O 1
#

Organism: NCBI:txid412755

Radius of gyration: 14.77 Å; chains: 1; bounding box: 41×23×34 Å

Foldseek 3Di:
DCVVPQVVCLVQFFDPVQSVVQVVCVVVVNNVCCVPPPVNVPVGGQADNQLSVLVVCCVVQQFPPPFDGDRHDPVPDDPVPRDTHGHDD

pLDDT: mean 83.93, std 9.32, range [47.0, 94.75]